Protein AF-A0A7W1UHM6-F1 (afdb_monomer)

Structure (mmCIF, N/CA/C/O backbone):
data_AF-A0A7W1UHM6-F1
#
_entry.id   AF-A0A7W1UHM6-F1
#
loop_
_atom_site.group_PDB
_atom_site.id
_atom_site.type_symbol
_atom_site.label_atom_id
_atom_site.label_alt_id
_atom_site.label_comp_id
_atom_site.label_asym_id
_atom_site.label_entity_id
_atom_site.label_seq_id
_atom_site.pdbx_PDB_ins_code
_atom_site.Cartn_x
_atom_site.Cartn_y
_atom_site.Cartn_z
_atom_site.occupancy
_atom_site.B_iso_or_equiv
_atom_site.auth_seq_id
_atom_site.auth_comp_id
_atom_site.auth_asym_id
_atom_site.auth_atom_id
_atom_site.pdbx_PDB_model_num
ATOM 1 N N . MET A 1 1 ? -6.393 47.970 -26.431 1.00 36.94 1 MET A N 1
ATOM 2 C CA . MET A 1 1 ? -7.155 46.873 -25.802 1.00 36.94 1 MET A CA 1
ATOM 3 C C . MET A 1 1 ? -6.903 45.626 -26.624 1.00 36.94 1 MET A C 1
ATOM 5 O O . MET A 1 1 ? -7.428 45.532 -27.723 1.00 36.94 1 MET A O 1
ATOM 9 N N . ILE A 1 2 ? -6.021 44.748 -26.155 1.00 35.00 2 ILE A N 1
ATOM 10 C CA . ILE A 1 2 ? -5.786 43.433 -26.755 1.00 35.00 2 ILE A CA 1
ATOM 11 C C . ILE A 1 2 ? -6.048 42.456 -25.612 1.00 35.00 2 ILE A C 1
ATOM 13 O O . ILE A 1 2 ? -5.369 42.535 -24.592 1.00 35.00 2 ILE A O 1
ATOM 17 N N . ASN A 1 3 ? -7.110 41.659 -25.732 1.00 32.41 3 ASN A N 1
ATOM 18 C CA . ASN A 1 3 ? -7.463 40.641 -24.748 1.00 32.41 3 ASN A CA 1
ATOM 19 C C . ASN A 1 3 ? -6.418 39.525 -24.806 1.00 32.41 3 ASN A C 1
ATOM 21 O O . ASN A 1 3 ? -6.275 38.867 -25.836 1.00 32.41 3 ASN A O 1
ATOM 25 N N . THR A 1 4 ? -5.709 39.331 -23.699 1.00 37.34 4 THR A N 1
ATOM 26 C CA . THR A 1 4 ? -4.889 38.148 -23.445 1.00 37.34 4 THR A CA 1
ATOM 27 C C . THR A 1 4 ? -5.831 36.980 -23.178 1.00 37.34 4 THR A C 1
ATOM 29 O O . THR A 1 4 ? -6.661 37.042 -22.274 1.00 37.34 4 THR A O 1
ATOM 32 N N . VAL A 1 5 ? -5.745 35.960 -24.027 1.00 42.28 5 VAL A N 1
ATOM 33 C CA . VAL A 1 5 ? -6.457 34.690 -23.881 1.00 42.28 5 VAL A CA 1
ATOM 34 C C . VAL A 1 5 ? -5.902 33.944 -22.670 1.00 42.28 5 VAL A C 1
ATOM 36 O O . VAL A 1 5 ? -4.691 33.841 -22.501 1.00 42.28 5 VAL A O 1
ATOM 39 N N . ASP A 1 6 ? -6.832 33.482 -21.843 1.00 40.69 6 ASP A N 1
ATOM 40 C CA . ASP A 1 6 ? -6.661 32.711 -20.617 1.00 40.69 6 ASP A CA 1
ATOM 41 C C . ASP A 1 6 ? -5.901 31.398 -20.885 1.00 40.69 6 ASP A C 1
ATOM 43 O O . ASP A 1 6 ? -6.346 30.559 -21.673 1.00 40.69 6 ASP A O 1
ATOM 47 N N . GLU A 1 7 ? -4.731 31.233 -20.260 1.00 42.56 7 GLU A N 1
ATOM 48 C CA . GLU A 1 7 ? -3.955 29.989 -20.258 1.00 42.56 7 GLU A CA 1
ATOM 49 C C . GLU A 1 7 ? -4.613 28.980 -19.305 1.00 42.56 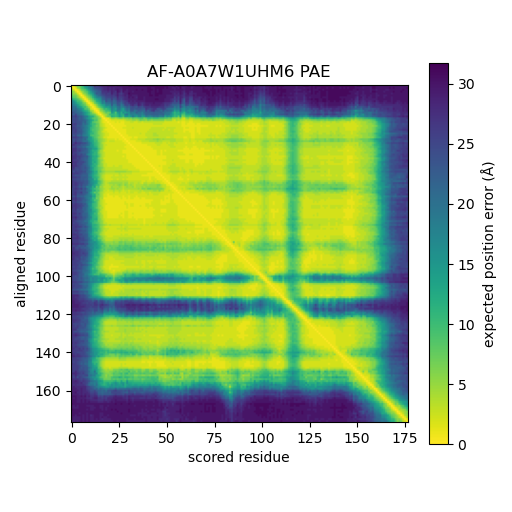7 GLU A C 1
ATOM 51 O O . GLU A 1 7 ? -4.108 28.674 -18.225 1.00 42.56 7 GLU A O 1
ATOM 56 N N . THR A 1 8 ? -5.750 28.413 -19.709 1.00 41.94 8 THR A N 1
ATOM 57 C CA . THR A 1 8 ? -6.236 27.180 -19.087 1.00 41.94 8 THR A CA 1
ATOM 58 C C . THR A 1 8 ? -5.272 26.062 -19.469 1.00 41.94 8 THR A C 1
ATOM 60 O O . THR A 1 8 ? -5.313 25.549 -20.590 1.00 41.94 8 THR A O 1
ATOM 63 N N . VAL A 1 9 ? -4.368 25.728 -18.549 1.00 47.16 9 VAL A N 1
ATOM 64 C CA . VAL A 1 9 ? -3.429 24.605 -18.633 1.00 47.16 9 VAL A CA 1
ATOM 65 C C . VAL A 1 9 ? -4.223 23.338 -18.957 1.00 47.16 9 VAL A C 1
ATOM 67 O O . VAL A 1 9 ? -4.903 22.772 -18.104 1.00 47.16 9 VAL A O 1
ATOM 70 N N . LEU A 1 10 ? -4.190 22.925 -20.224 1.00 40.19 10 LEU A N 1
ATOM 71 C CA . LEU A 1 10 ? -4.827 21.700 -20.688 1.00 40.19 10 LEU A CA 1
ATOM 72 C C . LEU A 1 10 ? -4.175 20.522 -19.959 1.00 40.19 10 LEU A C 1
ATOM 74 O O . LEU A 1 10 ? -2.968 20.310 -20.084 1.00 40.19 10 LEU A O 1
ATOM 78 N N . ALA A 1 11 ? -4.976 19.763 -19.207 1.00 54.16 11 ALA A N 1
ATOM 79 C CA . ALA A 1 11 ? -4.576 18.479 -18.648 1.00 54.16 11 ALA A CA 1
ATOM 80 C C . ALA A 1 11 ? -3.967 17.625 -19.769 1.00 54.16 11 ALA A C 1
ATOM 82 O O . ALA A 1 11 ? -4.601 17.375 -20.797 1.00 54.16 11 ALA A O 1
ATOM 83 N N . THR A 1 12 ? -2.703 17.244 -19.612 1.00 46.47 12 THR A N 1
ATOM 84 C CA . THR A 1 12 ? -1.947 16.508 -20.623 1.00 46.47 12 THR A CA 1
ATOM 85 C C . THR A 1 12 ? -2.670 15.190 -20.940 1.00 46.47 12 THR A C 1
ATOM 87 O O . THR A 1 12 ? -2.856 14.374 -20.037 1.00 46.47 12 THR A O 1
ATOM 90 N N . PRO A 1 13 ? -3.072 14.933 -22.202 1.00 52.03 13 PRO A N 1
ATOM 91 C CA . PRO A 1 13 ? -3.932 13.796 -22.552 1.00 52.03 13 PRO A CA 1
ATOM 92 C C . PRO A 1 13 ? -3.227 12.437 -22.435 1.00 52.03 13 PRO A C 1
ATOM 94 O O . PRO A 1 13 ? -3.879 11.398 -22.425 1.00 52.03 13 PRO A O 1
ATOM 97 N N . TYR A 1 14 ? -1.896 12.444 -22.329 1.00 45.03 14 TYR A N 1
ATOM 98 C CA . TYR A 1 14 ? -1.084 11.265 -22.072 1.00 45.03 14 TYR A CA 1
ATOM 99 C C . TYR A 1 14 ? -0.437 11.403 -20.699 1.00 45.03 14 TYR A C 1
ATOM 101 O O . TYR A 1 14 ? 0.452 12.234 -20.496 1.00 45.03 14 TYR A O 1
ATOM 109 N N . ARG A 1 15 ? -0.855 10.556 -19.759 1.00 51.41 15 ARG A N 1
ATOM 110 C CA . ARG A 1 15 ? -0.032 10.258 -18.587 1.00 51.41 15 ARG A CA 1
ATOM 111 C C . ARG A 1 15 ? 1.204 9.548 -19.130 1.00 51.41 15 ARG A C 1
ATOM 113 O O . ARG A 1 15 ? 1.053 8.620 -19.914 1.00 51.41 15 ARG A O 1
ATOM 120 N N . GLY A 1 16 ? 2.404 10.038 -18.829 1.00 56.44 16 GLY A N 1
ATOM 121 C CA . GLY A 1 16 ? 3.654 9.413 -19.276 1.00 56.44 16 GLY A CA 1
ATOM 122 C C . GLY A 1 16 ? 3.823 7.982 -18.737 1.00 56.44 16 GLY A C 1
ATOM 123 O O . GLY A 1 16 ? 2.862 7.280 -18.454 1.00 56.44 16 GLY A O 1
ATOM 124 N N . VAL A 1 17 ? 5.055 7.539 -18.496 1.00 62.34 17 VAL A N 1
ATOM 125 C CA . VAL A 1 17 ? 5.351 6.196 -17.939 1.00 62.34 17 VAL A CA 1
ATOM 126 C C . VAL A 1 17 ? 4.986 6.071 -16.441 1.00 62.34 17 VAL A C 1
ATOM 128 O O . VAL A 1 17 ? 5.556 5.267 -15.709 1.00 62.34 17 VAL A O 1
ATOM 131 N N . HIS A 1 18 ? 4.070 6.904 -15.945 1.00 81.44 18 HIS A N 1
ATOM 132 C CA . HIS A 1 18 ? 3.662 6.893 -14.547 1.00 81.44 18 HIS A CA 1
ATOM 133 C C . HIS A 1 18 ? 2.708 5.726 -14.286 1.00 81.44 18 HIS A C 1
ATOM 135 O O . HIS A 1 18 ? 1.823 5.468 -15.106 1.00 81.44 18 HIS A O 1
ATOM 141 N N . PRO A 1 19 ? 2.851 5.031 -13.147 1.00 86.25 19 PRO A N 1
ATOM 142 C CA . PRO A 1 19 ? 1.911 3.987 -12.786 1.00 86.25 19 PRO A CA 1
ATOM 143 C C . PRO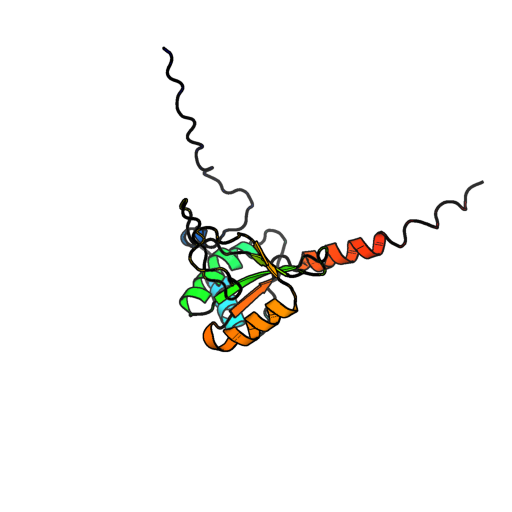 A 1 19 ? 0.499 4.565 -12.633 1.00 86.25 19 PRO A C 1
ATOM 145 O O . PRO A 1 19 ? 0.327 5.685 -12.144 1.00 86.25 19 PRO A O 1
ATOM 148 N N . PHE A 1 20 ? -0.510 3.780 -13.019 1.00 92.88 20 PHE A N 1
ATOM 149 C CA . PHE A 1 20 ? -1.904 4.099 -12.723 1.00 92.88 20 PHE A CA 1
ATOM 150 C C . PHE A 1 20 ? -2.081 4.252 -11.207 1.00 92.88 20 PHE A C 1
ATOM 152 O O . PHE A 1 20 ? -1.505 3.502 -10.418 1.00 92.88 20 PHE A O 1
ATOM 159 N N . ARG A 1 21 ? -2.869 5.247 -10.813 1.00 93.56 21 ARG A N 1
ATOM 160 C CA . ARG A 1 21 ? -3.273 5.572 -9.443 1.00 93.56 21 ARG A CA 1
ATOM 161 C C . ARG A 1 21 ? -4.664 5.005 -9.167 1.00 93.56 21 ARG A C 1
ATOM 163 O O . ARG A 1 21 ? -5.395 4.652 -10.088 1.00 93.56 21 ARG A O 1
ATOM 170 N N . TYR A 1 22 ? -5.076 5.025 -7.905 1.00 94.94 22 TYR A N 1
ATOM 171 C CA . TYR A 1 22 ? -6.426 4.623 -7.496 1.00 94.94 22 TYR A CA 1
ATOM 172 C C . TYR A 1 22 ? -7.549 5.371 -8.241 1.00 94.94 22 TYR A C 1
ATOM 174 O O . TYR A 1 22 ? -8.545 4.779 -8.666 1.00 94.94 22 TYR A O 1
ATOM 182 N N . ILE A 1 23 ? -7.382 6.676 -8.462 1.00 93.50 23 ILE A N 1
ATOM 183 C CA . ILE A 1 23 ? -8.337 7.494 -9.231 1.00 93.50 23 ILE A CA 1
ATOM 184 C C . ILE A 1 23 ? -8.438 7.102 -10.709 1.00 93.50 23 ILE A C 1
ATOM 186 O O . ILE A 1 23 ? -9.420 7.435 -11.366 1.00 93.50 23 ILE A O 1
ATOM 190 N N . ASP A 1 24 ? -7.492 6.316 -11.218 1.00 94.31 24 ASP A N 1
ATOM 191 C CA . ASP A 1 24 ? -7.439 5.915 -12.626 1.00 94.31 24 ASP A CA 1
ATOM 192 C C . ASP A 1 24 ? -8.066 4.551 -12.876 1.00 94.31 24 ASP A C 1
ATOM 194 O O . ASP A 1 24 ? -8.069 4.087 -14.013 1.00 94.31 24 ASP A O 1
ATOM 198 N N . ARG A 1 25 ? -8.588 3.898 -11.832 1.00 94.88 25 ARG A N 1
ATOM 199 C CA . ARG A 1 25 ? -9.141 2.534 -11.874 1.00 94.88 25 ARG A CA 1
ATOM 200 C C . ARG A 1 25 ? -10.147 2.301 -13.002 1.00 94.88 25 ARG A C 1
ATOM 202 O O . ARG A 1 25 ? -10.197 1.216 -13.560 1.00 94.88 25 ARG A O 1
ATOM 209 N N . GLN A 1 26 ? -10.902 3.328 -13.396 1.00 93.50 26 GLN A N 1
ATOM 210 C CA . GLN A 1 26 ? -11.850 3.245 -14.515 1.00 93.50 26 GLN A CA 1
ATOM 211 C C . GLN A 1 26 ? -11.182 3.021 -15.885 1.00 93.50 26 GLN A C 1
ATOM 213 O O . GLN A 1 26 ? -11.828 2.553 -16.817 1.00 93.50 26 GLN A O 1
ATOM 218 N N . TYR A 1 27 ? -9.897 3.352 -16.007 1.00 93.06 27 TYR A N 1
ATOM 219 C CA . TYR A 1 27 ? -9.088 3.183 -17.212 1.00 93.06 27 TYR A CA 1
ATOM 220 C C . TYR A 1 27 ? -8.148 1.971 -17.127 1.00 93.06 27 TYR A C 1
ATOM 222 O O . TYR A 1 27 ? -7.389 1.729 -18.064 1.00 93.06 27 TYR A O 1
ATOM 230 N N . PHE A 1 28 ? -8.165 1.223 -16.019 1.00 94.44 28 PHE A N 1
ATOM 231 C CA . PHE A 1 28 ? -7.310 0.061 -15.809 1.00 94.44 28 PHE 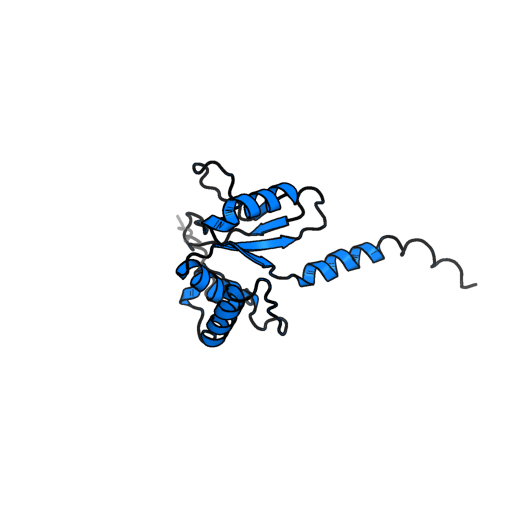A CA 1
ATOM 232 C C . PHE A 1 28 ? -8.047 -1.221 -16.222 1.00 94.44 28 PHE A C 1
ATOM 234 O O . PHE A 1 28 ? -8.992 -1.635 -15.560 1.00 94.44 28 PHE A O 1
ATOM 241 N N . PHE A 1 29 ? -7.623 -1.835 -17.332 1.00 92.62 29 PHE A N 1
ATOM 242 C CA . PHE A 1 29 ? -8.248 -3.033 -17.906 1.00 92.62 29 PHE A CA 1
ATOM 243 C C . PHE A 1 29 ? -7.212 -4.031 -18.450 1.00 92.62 29 PHE A C 1
ATOM 245 O O . PHE A 1 29 ? -6.053 -3.684 -18.691 1.00 92.62 29 PHE A O 1
ATOM 252 N N . GLY A 1 30 ? -7.630 -5.280 -18.670 1.00 94.00 30 GLY A N 1
ATOM 253 C CA . GLY A 1 30 ? -6.816 -6.361 -19.246 1.00 94.00 30 GLY A CA 1
ATOM 254 C C . GLY A 1 30 ? -5.885 -7.063 -18.251 1.00 94.00 30 GLY A C 1
ATOM 255 O O . GLY A 1 30 ? -5.005 -7.830 -18.651 1.00 94.00 30 GLY A O 1
ATOM 256 N N . ARG A 1 31 ? -6.042 -6.781 -16.954 1.00 95.44 31 ARG A N 1
ATOM 257 C CA . ARG A 1 31 ? -5.269 -7.358 -15.839 1.00 95.44 31 ARG A CA 1
ATOM 258 C C . ARG A 1 31 ? -6.165 -7.911 -14.729 1.00 95.44 31 ARG A C 1
ATOM 260 O O . ARG A 1 31 ? -5.680 -8.176 -13.635 1.00 95.44 31 ARG A O 1
ATOM 267 N N . GLU A 1 32 ? -7.445 -8.116 -15.011 1.00 95.62 32 GLU A N 1
ATOM 268 C CA . GLU A 1 32 ? -8.465 -8.517 -14.040 1.00 95.62 32 GLU A CA 1
ATOM 269 C C . GLU A 1 32 ? -8.108 -9.849 -13.373 1.00 95.62 32 GLU A C 1
ATOM 271 O O . GLU A 1 32 ? -8.131 -9.937 -12.154 1.00 95.62 32 GLU A O 1
ATOM 276 N N . ALA A 1 33 ? -7.669 -10.844 -14.153 1.00 96.88 33 ALA A N 1
ATOM 277 C CA . ALA A 1 33 ? -7.264 -12.146 -13.618 1.00 96.88 33 ALA A CA 1
ATOM 278 C C . ALA A 1 33 ? -6.062 -12.053 -12.658 1.00 96.88 33 ALA A C 1
ATOM 280 O O . ALA A 1 33 ? -6.037 -12.727 -11.636 1.00 96.88 33 ALA A O 1
ATOM 281 N N . VAL A 1 34 ? -5.087 -11.185 -12.960 1.00 96.62 34 VAL A N 1
ATOM 282 C CA . VAL A 1 34 ? -3.914 -10.964 -12.093 1.00 96.62 34 VAL A CA 1
ATOM 283 C C . VAL A 1 34 ? -4.328 -10.278 -10.792 1.00 96.62 34 VAL A C 1
ATOM 285 O O . VAL A 1 34 ? -3.822 -10.617 -9.728 1.00 96.62 34 VAL A O 1
ATOM 288 N N . VAL A 1 35 ? -5.243 -9.308 -10.870 1.00 98.00 35 VAL A N 1
ATOM 289 C CA . VAL A 1 35 ? -5.789 -8.627 -9.687 1.00 98.00 35 VAL A CA 1
ATOM 290 C C . VAL A 1 35 ? -6.584 -9.600 -8.823 1.00 98.00 35 VAL A C 1
ATOM 292 O O . VAL A 1 35 ? -6.433 -9.576 -7.608 1.00 98.00 35 VAL A O 1
ATOM 295 N N . GLU A 1 36 ? -7.403 -10.457 -9.432 1.00 97.75 36 GLU A N 1
ATOM 296 C CA . GLU A 1 36 ? -8.203 -11.454 -8.719 1.00 97.75 36 GLU A CA 1
ATOM 297 C C . GLU A 1 36 ? -7.321 -12.477 -7.994 1.00 97.75 36 GLU A C 1
ATOM 299 O O . GLU A 1 36 ? -7.530 -12.723 -6.807 1.00 97.75 36 GLU A O 1
ATOM 304 N N . GLU A 1 37 ? -6.303 -13.017 -8.667 1.00 98.00 37 GLU A N 1
ATOM 305 C CA . GLU A 1 37 ? -5.327 -13.930 -8.058 1.00 98.00 37 GLU A CA 1
ATOM 306 C C . GLU A 1 37 ? -4.598 -13.260 -6.886 1.00 98.00 37 GLU A C 1
ATOM 308 O O . GLU A 1 37 ? -4.584 -13.788 -5.774 1.00 98.00 37 GLU A O 1
ATOM 313 N N . LEU A 1 38 ? -4.090 -12.041 -7.095 1.00 97.88 38 LEU A N 1
ATOM 314 C CA . LEU A 1 38 ? -3.399 -11.284 -6.053 1.00 97.88 38 LEU A CA 1
ATOM 315 C C . LEU A 1 38 ? -4.312 -10.962 -4.862 1.00 97.88 38 LEU A C 1
ATOM 317 O O . LEU A 1 38 ? -3.872 -11.001 -3.716 1.00 97.88 38 LEU A O 1
ATOM 321 N N . LEU A 1 39 ? -5.582 -10.645 -5.113 1.00 98.12 39 LEU A N 1
ATOM 322 C CA . LEU A 1 39 ? -6.564 -10.378 -4.066 1.00 98.12 39 LEU A CA 1
ATOM 323 C C . LEU A 1 39 ? -6.821 -11.621 -3.213 1.00 98.12 39 LEU A C 1
ATOM 325 O O . LEU A 1 39 ? -6.878 -11.520 -1.988 1.00 98.12 39 LEU A O 1
ATOM 329 N N . VAL A 1 40 ? -6.967 -12.787 -3.846 1.00 97.81 40 VAL A N 1
ATOM 330 C CA . VAL A 1 40 ? -7.110 -14.066 -3.139 1.00 97.81 40 VAL A CA 1
ATOM 331 C C . VAL A 1 40 ? -5.883 -14.328 -2.272 1.00 97.81 40 VAL A C 1
ATOM 333 O O . VAL A 1 40 ? -6.035 -14.642 -1.091 1.00 97.81 40 VAL A O 1
ATOM 336 N N . ASP A 1 41 ? -4.684 -14.132 -2.815 1.00 97.88 41 ASP A N 1
ATOM 337 C CA . ASP A 1 41 ? -3.444 -14.328 -2.068 1.00 97.88 41 ASP A CA 1
ATOM 338 C C . ASP A 1 41 ? -3.343 -13.387 -0.863 1.00 97.88 41 ASP A C 1
ATOM 340 O O . ASP A 1 41 ? -3.014 -13.832 0.234 1.00 97.88 41 ASP A O 1
ATOM 344 N N . VAL A 1 42 ? -3.676 -12.104 -1.028 1.00 97.00 42 VAL A N 1
ATOM 345 C CA . VAL A 1 42 ? -3.643 -11.112 0.063 1.00 97.00 42 VAL A CA 1
ATOM 346 C C . VAL A 1 42 ? -4.639 -11.451 1.174 1.00 97.00 42 VAL A C 1
ATOM 348 O O . VAL A 1 42 ? -4.348 -11.231 2.346 1.00 97.00 42 VAL A O 1
ATOM 351 N N . ILE A 1 43 ? -5.800 -12.014 0.834 1.00 94.38 43 ILE A N 1
ATOM 352 C CA . ILE A 1 43 ? -6.802 -12.427 1.827 1.00 94.38 43 ILE A CA 1
ATOM 353 C C . ILE A 1 43 ? -6.364 -13.700 2.568 1.00 94.38 43 ILE A C 1
ATOM 355 O O . ILE A 1 43 ? -6.638 -13.849 3.760 1.00 94.38 43 ILE A O 1
ATOM 359 N N . LEU A 1 44 ? -5.713 -14.640 1.879 1.00 95.88 44 LEU A N 1
ATOM 360 C CA . LEU A 1 44 ? -5.347 -15.942 2.447 1.00 95.88 44 LEU A CA 1
ATOM 361 C C . LEU A 1 44 ? -4.016 -15.926 3.204 1.00 95.88 44 LEU A C 1
ATOM 363 O O . LEU A 1 44 ? -3.848 -16.678 4.169 1.00 95.88 44 LEU A O 1
ATOM 367 N N . TYR A 1 45 ? -3.067 -15.096 2.779 1.00 96.69 45 TYR A N 1
ATOM 368 C CA . TYR A 1 45 ? -1.704 -15.091 3.295 1.00 96.69 45 TYR A CA 1
ATOM 369 C C . TYR A 1 45 ? -1.369 -13.777 3.997 1.00 96.69 45 TYR A C 1
ATOM 371 O O . TYR A 1 45 ? -1.671 -12.689 3.526 1.00 96.69 45 TYR A O 1
ATOM 379 N N . ARG A 1 46 ? -0.643 -13.877 5.118 1.00 91.94 46 ARG A N 1
ATOM 380 C CA . ARG A 1 46 ? -0.177 -12.703 5.881 1.00 91.94 46 ARG A CA 1
ATOM 381 C C . ARG A 1 46 ? 0.898 -11.881 5.166 1.00 91.94 46 ARG A C 1
ATOM 383 O O . ARG A 1 46 ? 1.180 -10.765 5.584 1.00 91.94 46 ARG A O 1
ATOM 390 N N . LEU A 1 47 ? 1.551 -12.461 4.163 1.00 95.44 47 LEU A N 1
ATOM 391 C CA . LEU A 1 47 ? 2.620 -11.827 3.406 1.00 95.44 47 LEU A CA 1
ATOM 392 C C . LEU A 1 47 ? 2.570 -12.331 1.968 1.00 95.44 47 LEU A C 1
ATOM 394 O O . LEU A 1 47 ? 2.648 -13.537 1.734 1.00 95.44 47 LEU A O 1
ATOM 398 N N . VAL A 1 48 ? 2.492 -11.395 1.027 1.00 96.25 48 VAL A N 1
ATOM 399 C CA . VAL A 1 48 ? 2.490 -11.663 -0.411 1.00 96.25 48 VAL A CA 1
ATOM 400 C C . VAL A 1 48 ? 3.579 -10.821 -1.059 1.00 96.25 48 VAL A C 1
ATOM 402 O O . VAL A 1 48 ? 3.675 -9.621 -0.810 1.00 96.25 48 VAL A O 1
ATOM 405 N N . LEU A 1 49 ? 4.409 -11.454 -1.887 1.00 94.19 49 LEU A N 1
ATOM 406 C CA . LEU A 1 49 ? 5.457 -10.777 -2.645 1.00 94.19 49 LEU A CA 1
ATOM 407 C C . LEU A 1 49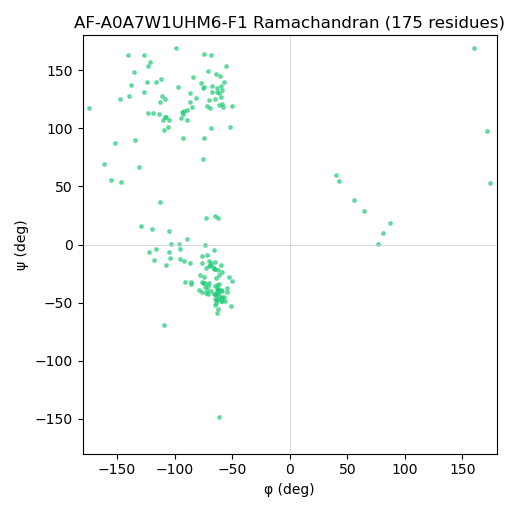 ? 5.064 -10.717 -4.121 1.00 94.19 49 LEU A C 1
ATOM 409 O O . LEU A 1 49 ? 5.108 -11.728 -4.819 1.00 94.19 49 LEU A O 1
ATOM 413 N N . LEU A 1 50 ? 4.742 -9.519 -4.606 1.00 92.81 50 LEU A N 1
ATOM 414 C CA . LEU A 1 50 ? 4.537 -9.266 -6.030 1.00 92.81 50 LEU A CA 1
ATOM 415 C C . LEU A 1 50 ? 5.865 -8.86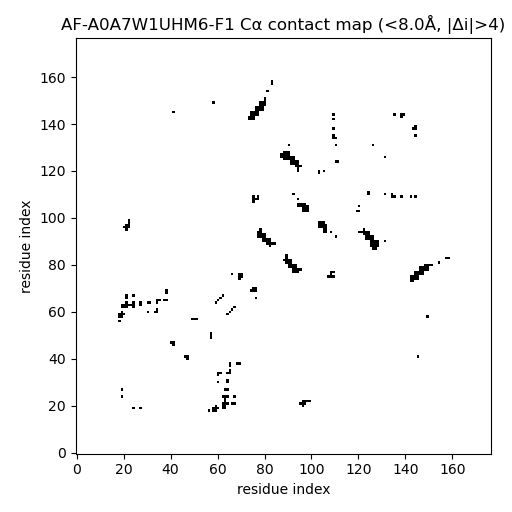8 -6.685 1.00 92.81 50 LEU A C 1
ATOM 417 O O . LEU A 1 50 ? 6.415 -7.805 -6.403 1.00 92.81 50 LEU A O 1
ATOM 421 N N . PHE A 1 51 ? 6.364 -9.691 -7.605 1.00 90.50 51 PHE A N 1
ATOM 422 C CA . PHE A 1 51 ? 7.606 -9.434 -8.335 1.00 90.50 51 PHE A CA 1
ATOM 423 C C . PHE A 1 51 ? 7.404 -9.520 -9.851 1.00 90.50 51 PHE A C 1
ATOM 425 O O . PHE A 1 51 ? 6.406 -10.029 -10.352 1.00 90.50 51 PHE A O 1
ATOM 432 N N . GLY A 1 52 ? 8.358 -8.969 -10.596 1.00 88.38 52 GLY A N 1
ATOM 433 C CA . GLY A 1 52 ? 8.319 -8.890 -12.053 1.00 88.38 52 GLY A CA 1
ATOM 434 C C . GLY A 1 52 ? 9.269 -7.815 -12.564 1.00 88.38 52 GLY A C 1
ATOM 435 O O . GLY A 1 52 ? 9.765 -6.999 -11.780 1.00 88.38 52 GLY A O 1
ATOM 436 N N . GLU A 1 53 ? 9.505 -7.791 -13.872 1.00 87.25 53 GLU A N 1
ATOM 437 C CA . GLU A 1 53 ? 10.428 -6.842 -14.502 1.00 87.25 53 GLU A CA 1
ATOM 438 C C . GLU A 1 53 ? 10.079 -5.377 -14.178 1.00 87.25 53 GLU A C 1
ATOM 440 O O . GLU A 1 53 ? 8.932 -5.016 -13.865 1.00 87.25 53 GLU A O 1
ATOM 445 N N . SER A 1 54 ? 11.091 -4.508 -14.216 1.00 84.25 54 SER A N 1
ATOM 446 C CA . SER A 1 54 ? 10.859 -3.067 -14.109 1.00 84.25 54 SER A CA 1
ATOM 447 C C . SER A 1 54 ? 9.957 -2.612 -15.257 1.00 84.25 54 SER A C 1
ATOM 449 O O . SER A 1 54 ? 10.109 -3.059 -16.389 1.00 84.25 54 SER A O 1
ATOM 451 N N . GLY A 1 55 ? 8.967 -1.771 -14.959 1.00 84.31 55 GLY A N 1
ATOM 452 C CA . GLY A 1 55 ? 7.978 -1.349 -15.953 1.00 84.31 55 GLY A CA 1
ATOM 453 C C . GLY A 1 55 ? 6.885 -2.377 -16.282 1.00 84.31 55 GLY A C 1
ATOM 454 O O . GLY A 1 55 ? 5.982 -2.047 -17.041 1.00 84.31 55 GLY A O 1
ATOM 455 N N . ALA A 1 56 ? 6.862 -3.567 -15.663 1.00 87.88 56 ALA A N 1
ATOM 456 C CA . ALA A 1 56 ? 5.787 -4.555 -15.867 1.00 87.88 56 ALA A CA 1
ATOM 457 C C . ALA A 1 56 ? 4.395 -4.102 -15.361 1.00 87.88 56 ALA A C 1
ATOM 459 O O . ALA A 1 56 ? 3.405 -4.810 -15.541 1.00 87.88 56 ALA A O 1
ATOM 460 N N . GLY A 1 57 ? 4.308 -2.932 -14.718 1.00 90.56 57 GLY A N 1
ATOM 461 C CA . GLY A 1 57 ? 3.053 -2.3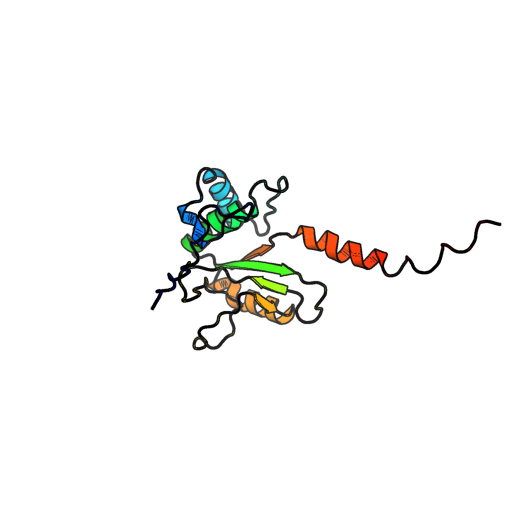56 -14.232 1.00 90.56 57 GLY A CA 1
ATOM 462 C C . GLY A 1 57 ? 2.634 -2.811 -12.833 1.00 90.56 57 GLY A C 1
ATOM 463 O O . GLY A 1 57 ? 1.477 -2.628 -12.479 1.00 90.56 57 GLY A O 1
ATOM 464 N N . LYS A 1 58 ? 3.546 -3.361 -12.018 1.00 92.94 58 LYS A N 1
ATOM 465 C CA . LYS A 1 58 ? 3.262 -3.841 -10.647 1.00 92.94 58 LYS A CA 1
ATOM 466 C C . LYS A 1 58 ? 2.540 -2.798 -9.789 1.00 92.94 58 LYS A C 1
ATOM 468 O O . LYS A 1 58 ? 1.450 -3.060 -9.298 1.00 92.94 58 LYS A O 1
ATOM 473 N N . SER A 1 59 ? 3.083 -1.582 -9.706 1.00 93.44 59 SER A N 1
ATOM 474 C CA . SER A 1 59 ? 2.451 -0.497 -8.948 1.00 93.44 59 SER A CA 1
ATOM 475 C C . SER A 1 59 ? 1.091 -0.094 -9.536 1.00 93.44 59 SER A C 1
ATOM 477 O O . SER A 1 59 ? 0.206 0.300 -8.793 1.00 93.44 59 SER A O 1
ATOM 479 N N . SER A 1 60 ? 0.867 -0.252 -10.849 1.00 94.62 60 SER A N 1
ATOM 480 C CA . SER A 1 60 ? -0.463 -0.034 -11.454 1.00 94.62 60 SER A CA 1
ATOM 481 C C . SER A 1 60 ? -1.459 -1.129 -11.066 1.00 94.62 60 SER A C 1
ATOM 483 O O . SER A 1 60 ? -2.589 -0.810 -10.714 1.00 94.62 60 SER A O 1
ATOM 485 N N . VAL A 1 61 ? -1.033 -2.401 -11.078 1.00 96.25 61 VAL A N 1
ATOM 486 C CA . VAL A 1 61 ? -1.834 -3.542 -10.596 1.00 96.25 61 VAL A CA 1
ATOM 487 C C . VAL A 1 61 ? -2.239 -3.324 -9.143 1.00 96.25 61 VAL A C 1
ATOM 489 O O . VAL A 1 61 ? -3.406 -3.498 -8.814 1.00 96.25 61 VAL A O 1
ATOM 492 N N . ILE A 1 62 ? -1.308 -2.884 -8.296 1.00 96.81 62 ILE A N 1
ATOM 493 C CA . ILE A 1 62 ? -1.588 -2.561 -6.896 1.00 96.81 62 ILE A CA 1
ATOM 494 C C . ILE A 1 62 ? -2.579 -1.392 -6.804 1.00 96.81 62 ILE A C 1
ATOM 496 O O . ILE A 1 62 ? -3.667 -1.538 -6.256 1.00 96.81 62 ILE A O 1
ATOM 500 N N . ASN A 1 63 ? -2.232 -0.234 -7.367 1.00 96.12 63 ASN A N 1
ATOM 501 C CA . ASN A 1 63 ? -2.948 1.014 -7.103 1.00 96.12 63 ASN A CA 1
ATOM 502 C C . ASN A 1 63 ? -4.325 1.092 -7.766 1.00 96.12 63 ASN A C 1
ATOM 504 O O . ASN A 1 63 ? -5.264 1.604 -7.164 1.00 96.12 63 ASN A O 1
ATOM 508 N N . ALA A 1 64 ? -4.436 0.645 -9.016 1.00 96.75 64 ALA A N 1
ATOM 509 C CA . ALA A 1 64 ? -5.644 0.786 -9.827 1.00 96.75 64 ALA A CA 1
ATOM 510 C C . ALA A 1 64 ? -6.447 -0.517 -9.949 1.00 96.75 64 ALA A C 1
ATOM 512 O O . ALA A 1 64 ? -7.584 -0.476 -10.414 1.00 96.75 64 ALA A O 1
ATOM 513 N N . GLY A 1 65 ? -5.869 -1.647 -9.531 1.00 97.50 65 GLY A N 1
ATOM 514 C CA . GLY A 1 65 ? -6.520 -2.955 -9.506 1.00 97.50 65 GLY A CA 1
ATOM 515 C C . GLY A 1 65 ? -6.819 -3.435 -8.086 1.00 97.50 65 GLY A C 1
ATOM 516 O O . GLY A 1 65 ? -7.976 -3.478 -7.682 1.00 97.50 65 GLY A O 1
ATOM 517 N N . LEU A 1 66 ? -5.778 -3.771 -7.321 1.00 98.19 66 LEU A N 1
ATOM 518 C CA . LEU A 1 66 ? -5.897 -4.401 -6.003 1.00 98.19 66 LEU A CA 1
ATOM 519 C C . LEU A 1 66 ? -6.570 -3.494 -4.967 1.00 98.19 66 LEU A C 1
ATOM 521 O O . LEU A 1 66 ? -7.524 -3.927 -4.329 1.00 98.19 66 LEU A O 1
ATOM 525 N N . ILE A 1 67 ? -6.102 -2.252 -4.795 1.00 97.62 67 ILE A N 1
ATOM 526 C CA . ILE A 1 67 ? -6.648 -1.329 -3.783 1.00 97.62 67 ILE A CA 1
ATOM 527 C C . ILE A 1 67 ? -8.167 -1.132 -3.964 1.00 97.62 67 ILE A C 1
ATOM 529 O O . ILE A 1 67 ? -8.897 -1.306 -2.991 1.00 97.62 67 ILE A O 1
ATOM 533 N N . PRO A 1 68 ? -8.695 -0.854 -5.175 1.00 97.31 68 PRO A N 1
ATOM 534 C CA . PRO A 1 68 ? -10.142 -0.812 -5.392 1.00 97.31 68 PRO A CA 1
ATOM 535 C C . PRO A 1 68 ? -10.904 -2.076 -4.979 1.00 97.31 68 PRO A C 1
ATOM 537 O O . PRO A 1 68 ? -12.031 -1.963 -4.503 1.00 97.31 68 PRO A O 1
ATOM 540 N N . GLU A 1 69 ? -10.336 -3.267 -5.178 1.00 97.75 69 GLU A N 1
ATOM 541 C CA . GLU A 1 69 ? -10.985 -4.524 -4.784 1.00 97.75 69 GLU A CA 1
ATOM 542 C C . GLU A 1 69 ? -10.920 -4.784 -3.274 1.00 97.75 69 GLU A C 1
ATOM 544 O O . GLU A 1 69 ? -11.862 -5.351 -2.717 1.00 97.75 69 GLU A O 1
ATOM 549 N N . LEU A 1 70 ? -9.855 -4.338 -2.602 1.00 96.88 70 LEU A N 1
ATOM 550 C CA . LEU A 1 70 ? -9.742 -4.373 -1.142 1.00 96.88 70 LEU A CA 1
ATOM 551 C C . LEU A 1 70 ? -10.816 -3.500 -0.483 1.00 96.88 70 LEU A C 1
ATOM 553 O O . LEU A 1 70 ? -11.557 -3.993 0.366 1.00 96.88 70 LEU A O 1
ATOM 557 N N . GLU A 1 71 ? -10.995 -2.266 -0.962 1.00 93.88 71 GLU A N 1
ATOM 558 C CA . GLU A 1 71 ? -12.020 -1.340 -0.453 1.00 93.88 71 GLU A CA 1
ATOM 559 C C . GLU A 1 71 ? -13.440 -1.918 -0.598 1.00 93.88 71 GLU A C 1
ATOM 561 O O . GLU A 1 71 ? -14.269 -1.807 0.302 1.00 93.88 71 GLU A O 1
ATOM 566 N N . LYS A 1 72 ? -13.734 -2.612 -1.708 1.00 95.06 72 LYS A N 1
ATOM 567 C CA . LYS A 1 72 ? -15.033 -3.291 -1.910 1.00 95.06 72 LYS A CA 1
ATOM 568 C C . LYS A 1 72 ? -15.283 -4.432 -0.921 1.00 95.06 72 LYS A C 1
ATOM 570 O O . LYS A 1 72 ? -16.428 -4.858 -0.768 1.00 95.06 72 LYS A O 1
ATOM 575 N N . LYS A 1 73 ? -14.225 -4.972 -0.319 1.00 94.31 73 LYS A N 1
ATOM 576 C CA . LYS A 1 73 ? -14.258 -6.087 0.632 1.00 94.31 73 LYS A CA 1
ATOM 577 C C . LYS A 1 73 ? -14.042 -5.641 2.079 1.00 94.31 73 LYS A C 1
ATOM 579 O O . LYS A 1 73 ? -13.864 -6.512 2.923 1.00 94.31 73 LYS A O 1
ATOM 584 N N . ASP A 1 74 ? -14.096 -4.335 2.349 1.00 91.25 74 ASP A N 1
ATOM 585 C CA . ASP A 1 74 ? -13.924 -3.755 3.690 1.00 91.25 74 ASP A CA 1
ATOM 586 C C . ASP A 1 74 ? -12.518 -3.985 4.283 1.00 91.25 74 ASP A C 1
ATOM 588 O O . ASP A 1 74 ? -12.330 -4.071 5.494 1.00 91.25 74 ASP A O 1
ATOM 592 N N . PHE A 1 75 ? -11.510 -4.100 3.410 1.00 93.56 75 PHE A N 1
ATOM 593 C CA . PHE A 1 75 ? -10.099 -4.045 3.792 1.00 93.56 75 PHE A CA 1
ATOM 594 C C . PHE A 1 75 ? -9.568 -2.635 3.560 1.00 93.56 75 PHE A C 1
ATOM 596 O O . PHE A 1 75 ? -9.781 -2.066 2.490 1.00 93.56 75 PHE A O 1
ATOM 603 N N . HIS A 1 76 ? -8.814 -2.111 4.524 1.00 92.44 76 HIS A N 1
ATOM 604 C CA . HIS A 1 76 ? -8.208 -0.786 4.427 1.00 92.44 76 HIS A CA 1
ATOM 605 C C . HIS A 1 76 ? -6.781 -0.865 3.883 1.00 92.44 76 HIS A C 1
ATOM 607 O O . HIS A 1 76 ? -5.889 -1.422 4.523 1.00 92.44 76 HIS A O 1
ATOM 613 N N . ALA A 1 77 ? -6.546 -0.315 2.693 1.00 95.31 77 ALA A N 1
ATOM 614 C CA . ALA A 1 77 ? -5.216 -0.309 2.090 1.00 95.31 77 ALA A CA 1
ATOM 615 C C . ALA A 1 77 ? -4.340 0.823 2.651 1.00 95.31 77 ALA A C 1
ATOM 617 O O . ALA A 1 77 ? -4.689 1.995 2.543 1.00 95.31 77 ALA A O 1
ATOM 618 N N . GLU A 1 78 ? -3.153 0.485 3.153 1.00 95.31 78 GLU A N 1
ATOM 619 C CA . GLU A 1 78 ? -2.174 1.449 3.665 1.00 95.31 78 GLU A CA 1
ATOM 620 C C . GLU A 1 78 ? -0.887 1.356 2.847 1.00 95.31 78 GLU A C 1
ATOM 622 O O . GLU A 1 78 ? -0.190 0.337 2.880 1.00 95.31 78 GLU A O 1
ATOM 627 N N . ARG A 1 79 ? -0.558 2.405 2.085 1.00 94.88 79 ARG A N 1
ATOM 628 C CA . ARG A 1 79 ? 0.684 2.447 1.300 1.00 94.88 79 ARG A CA 1
ATOM 629 C C . ARG A 1 79 ? 1.819 2.980 2.154 1.00 94.88 79 ARG A C 1
ATOM 631 O O . ARG A 1 79 ? 1.695 4.030 2.774 1.00 94.88 79 ARG A O 1
ATOM 638 N N . LEU A 1 80 ? 2.934 2.264 2.149 1.00 93.12 80 LEU A N 1
ATOM 639 C CA . LEU A 1 80 ? 4.067 2.520 3.021 1.00 93.12 80 LEU A CA 1
ATOM 640 C C . LEU A 1 80 ? 5.342 2.716 2.209 1.00 93.12 80 LEU A C 1
ATOM 642 O O . LEU A 1 80 ? 5.627 1.962 1.276 1.00 93.12 80 LEU A O 1
ATOM 646 N N . ARG A 1 81 ? 6.152 3.679 2.642 1.00 89.69 81 ARG A N 1
ATOM 647 C CA . ARG A 1 81 ? 7.569 3.789 2.297 1.00 89.69 81 ARG A CA 1
ATOM 648 C C . ARG A 1 81 ? 8.416 3.805 3.550 1.00 89.69 81 ARG A C 1
ATOM 650 O O . ARG A 1 81 ? 7.981 4.252 4.608 1.00 89.69 81 ARG A O 1
ATOM 657 N N . VAL A 1 82 ? 9.657 3.365 3.401 1.00 87.75 82 VAL A N 1
ATOM 658 C CA . VAL A 1 82 ? 10.656 3.469 4.458 1.00 87.75 82 VAL A CA 1
ATOM 659 C C . VAL A 1 82 ? 11.666 4.535 4.070 1.00 87.75 82 VAL A C 1
ATOM 661 O O . VAL A 1 82 ? 12.275 4.466 3.005 1.00 87.75 82 VAL A O 1
ATOM 664 N N . ASN A 1 83 ? 11.861 5.506 4.953 1.00 83.94 83 ASN A N 1
ATOM 665 C CA . ASN A 1 83 ? 12.918 6.492 4.849 1.00 83.94 83 ASN A CA 1
ATOM 666 C C . ASN A 1 83 ? 13.984 6.226 5.924 1.00 83.94 83 ASN A C 1
ATOM 668 O O . ASN A 1 83 ? 13.845 6.681 7.057 1.00 83.94 83 ASN A O 1
ATOM 672 N N . PRO A 1 84 ? 15.097 5.555 5.591 1.00 78.38 84 PRO A N 1
ATOM 673 C CA . PRO A 1 84 ? 16.138 5.260 6.568 1.00 78.38 84 PRO A CA 1
ATOM 674 C C . PRO A 1 84 ? 16.947 6.499 6.990 1.00 78.38 84 PRO A C 1
ATOM 676 O O . PRO A 1 84 ? 17.777 6.398 7.898 1.00 78.38 84 PRO A O 1
ATOM 679 N N . ALA A 1 85 ? 16.772 7.653 6.330 1.00 82.69 85 ALA A N 1
ATOM 680 C CA . ALA A 1 85 ? 17.444 8.907 6.681 1.00 82.69 85 ALA A CA 1
ATOM 681 C C . ALA A 1 85 ? 16.878 9.565 7.944 1.00 82.69 85 ALA A C 1
ATOM 683 O O . ALA A 1 85 ? 17.625 10.244 8.644 1.00 82.69 85 ALA A O 1
ATOM 684 N N . ASP A 1 86 ? 15.601 9.338 8.249 1.00 85.69 86 ASP A N 1
ATOM 685 C CA . ASP A 1 86 ? 14.958 9.843 9.457 1.00 85.69 86 ASP A CA 1
ATOM 686 C C . ASP A 1 86 ? 14.755 8.696 10.447 1.00 85.69 86 ASP A C 1
ATOM 688 O O . ASP A 1 86 ? 13.849 7.880 10.308 1.00 85.69 86 ASP A O 1
ATOM 692 N N . THR A 1 87 ? 15.623 8.610 11.452 1.00 85.44 87 THR A N 1
ATOM 693 C CA . THR A 1 87 ? 15.551 7.541 12.456 1.00 85.44 87 THR A CA 1
ATOM 694 C C . THR A 1 87 ? 14.392 7.706 13.432 1.00 85.44 87 THR A C 1
ATOM 696 O O . THR A 1 87 ? 14.021 6.732 14.078 1.00 85.44 87 THR A O 1
ATOM 699 N N . ASN A 1 88 ? 13.834 8.912 13.569 1.00 90.81 88 ASN A N 1
ATOM 700 C CA . ASN A 1 88 ? 12.716 9.164 14.477 1.00 90.81 88 ASN A CA 1
ATOM 701 C C . ASN A 1 88 ? 11.377 8.854 13.806 1.00 90.81 88 ASN A C 1
ATOM 703 O O . ASN A 1 88 ? 10.453 8.393 14.471 1.00 90.81 88 ASN A O 1
ATOM 707 N N . GLN A 1 89 ? 11.268 9.098 12.498 1.00 90.88 89 GLN A N 1
ATOM 708 C CA . GLN A 1 89 ? 10.064 8.829 11.710 1.00 90.88 89 GLN A CA 1
ATOM 709 C C . GLN A 1 89 ? 10.403 8.061 10.422 1.00 90.88 89 GLN A C 1
ATOM 711 O O . GLN A 1 89 ? 10.263 8.592 9.315 1.00 90.88 89 GLN A O 1
ATOM 716 N N . PRO A 1 90 ? 10.869 6.803 10.549 1.00 91.12 90 PRO A N 1
ATOM 717 C CA . PRO A 1 90 ? 11.392 6.050 9.416 1.00 91.12 90 PRO A CA 1
ATOM 718 C C . PRO A 1 90 ? 10.302 5.508 8.488 1.00 91.12 90 PRO A C 1
ATOM 720 O O . PRO A 1 90 ? 10.629 4.993 7.421 1.00 91.12 90 PRO A O 1
ATOM 723 N N . ILE A 1 91 ? 9.026 5.579 8.874 1.00 91.62 91 ILE A N 1
ATOM 724 C CA . ILE A 1 91 ? 7.902 5.045 8.100 1.00 91.62 91 ILE A CA 1
ATOM 725 C C . ILE A 1 91 ? 7.079 6.213 7.572 1.00 91.62 91 ILE A C 1
ATOM 727 O O . ILE A 1 91 ? 6.664 7.083 8.332 1.00 91.62 91 ILE A O 1
ATOM 731 N N . TRP A 1 92 ? 6.822 6.231 6.271 1.00 91.38 92 TRP A N 1
ATOM 732 C CA . TRP A 1 92 ? 5.946 7.203 5.628 1.00 91.38 92 TRP A CA 1
ATOM 733 C C . TRP A 1 92 ? 4.705 6.499 5.108 1.00 91.38 92 TRP A C 1
ATOM 735 O O . TRP A 1 92 ? 4.813 5.589 4.284 1.00 91.38 92 TRP A O 1
ATOM 745 N N . ILE A 1 93 ? 3.538 6.946 5.558 1.00 92.75 93 ILE A N 1
ATOM 746 C CA . ILE A 1 93 ? 2.255 6.517 5.004 1.00 92.75 93 ILE A CA 1
ATOM 747 C C . ILE A 1 93 ? 1.947 7.421 3.814 1.00 92.75 93 ILE A C 1
ATOM 749 O O . ILE A 1 93 ? 1.926 8.641 3.963 1.00 92.75 93 ILE A O 1
ATOM 753 N N . GLU A 1 94 ? 1.752 6.849 2.631 1.00 92.31 94 GLU A N 1
ATOM 754 C CA . GLU A 1 94 ? 1.361 7.592 1.433 1.00 92.31 94 GLU A CA 1
ATOM 755 C C . GLU A 1 94 ? -0.163 7.596 1.299 1.00 92.31 94 GLU A C 1
ATOM 757 O O . GLU A 1 94 ? -0.774 6.565 1.006 1.00 92.31 94 GLU A O 1
ATOM 762 N N . SER A 1 95 ? -0.771 8.770 1.460 1.00 91.81 95 SER A N 1
ATOM 763 C CA . SER A 1 95 ? -2.220 8.937 1.358 1.00 91.81 95 SER A CA 1
ATOM 764 C C . SER A 1 95 ? -2.708 8.595 -0.052 1.00 91.81 95 SER A C 1
ATOM 766 O O . SER A 1 95 ? -2.173 9.067 -1.061 1.00 91.81 95 SER A O 1
ATOM 768 N N . ILE A 1 96 ? -3.753 7.769 -0.149 1.00 92.12 96 ILE A N 1
ATOM 769 C CA . ILE A 1 96 ? -4.285 7.308 -1.436 1.00 92.12 96 ILE A CA 1
ATOM 770 C C . ILE A 1 96 ? -5.350 8.290 -1.915 1.00 92.12 96 ILE A C 1
ATOM 772 O O . ILE A 1 96 ? -6.453 8.337 -1.378 1.00 92.12 96 ILE A O 1
ATOM 776 N N . GLN A 1 97 ? -5.033 9.080 -2.941 1.00 90.75 97 GLN A N 1
ATOM 777 C CA . GLN A 1 97 ? -5.981 10.034 -3.517 1.00 90.75 97 GLN A CA 1
ATOM 778 C C . GLN A 1 97 ? -7.210 9.305 -4.089 1.00 90.75 97 GLN A C 1
ATOM 780 O O . GLN A 1 97 ? -7.066 8.362 -4.868 1.00 90.75 97 GLN A O 1
ATOM 785 N N . ALA A 1 98 ? -8.406 9.774 -3.726 1.00 89.69 98 ALA A N 1
ATOM 786 C CA . ALA A 1 98 ? -9.703 9.190 -4.066 1.00 89.69 98 ALA A CA 1
ATOM 787 C C . ALA A 1 98 ? -10.505 9.997 -5.108 1.00 89.69 98 ALA A C 1
ATOM 789 O O . ALA A 1 98 ? -11.396 9.431 -5.745 1.00 89.69 98 ALA A O 1
ATOM 790 N N . SER A 1 99 ? -10.172 11.277 -5.332 1.00 85.69 99 SER A N 1
ATOM 791 C CA . SER A 1 99 ? -10.781 12.123 -6.376 1.00 85.69 99 SER A CA 1
ATOM 792 C C . SER A 1 99 ? -9.745 12.931 -7.170 1.00 85.69 99 SER A C 1
ATOM 794 O O . SER A 1 99 ? -8.709 13.315 -6.628 1.00 85.69 99 SER A O 1
ATOM 796 N N . GLU A 1 100 ? -10.036 13.191 -8.451 1.00 78.12 100 GLU A N 1
ATOM 797 C CA . GLU A 1 100 ? -9.294 14.143 -9.299 1.00 78.12 100 GLU A CA 1
ATOM 798 C C . GLU A 1 100 ? -9.632 15.614 -8.985 1.00 78.12 100 GLU A C 1
ATOM 800 O O . GLU A 1 100 ? -8.874 16.499 -9.383 1.00 78.12 100 GLU A O 1
ATOM 805 N N . ASP A 1 101 ? -10.728 15.883 -8.267 1.00 74.44 101 ASP A N 1
ATOM 806 C CA . ASP A 1 101 ? -11.203 17.241 -7.981 1.00 74.44 101 ASP A CA 1
ATOM 807 C C . ASP A 1 101 ? -10.284 18.031 -7.031 1.00 74.44 101 ASP A C 1
ATOM 809 O O . ASP A 1 101 ? -9.468 17.482 -6.283 1.00 74.44 101 ASP A O 1
ATOM 813 N N . GLN A 1 102 ? -10.465 19.359 -7.023 1.00 60.66 102 GLN A N 1
ATOM 814 C CA . GLN A 1 102 ? -9.699 20.302 -6.192 1.00 60.66 102 GLN A CA 1
ATOM 815 C C . GLN A 1 102 ? -9.820 20.039 -4.682 1.00 60.66 102 GLN A C 1
ATOM 817 O O . GLN A 1 102 ? -8.955 20.476 -3.924 1.00 60.66 102 GLN A O 1
ATOM 822 N N . ASP A 1 103 ? -10.833 19.282 -4.257 1.00 65.88 103 ASP A N 1
ATOM 823 C CA . ASP A 1 103 ? -11.131 18.993 -2.852 1.00 65.88 103 ASP A CA 1
ATOM 824 C C . ASP A 1 103 ? -10.155 18.003 -2.189 1.00 65.88 103 ASP A C 1
ATOM 826 O O . ASP A 1 103 ? -10.309 17.717 -1.004 1.00 65.88 103 ASP A O 1
ATOM 830 N N . ARG A 1 104 ? -9.144 17.489 -2.918 1.00 72.88 104 ARG A N 1
ATOM 831 C CA . ARG A 1 104 ? -8.077 16.600 -2.399 1.00 72.88 104 ARG A CA 1
ATOM 832 C C . ARG A 1 104 ? -8.621 15.528 -1.448 1.00 72.88 104 ARG A C 1
ATOM 834 O O . ARG A 1 104 ? -8.188 15.399 -0.308 1.00 72.88 104 ARG A O 1
ATOM 841 N N . LEU A 1 105 ? -9.600 14.766 -1.929 1.00 84.19 105 LEU A N 1
ATOM 842 C CA . LEU A 1 105 ? -10.154 13.647 -1.175 1.00 84.19 105 LEU A CA 1
ATOM 843 C C . LEU A 1 105 ? -9.176 12.472 -1.203 1.00 84.19 105 LEU A C 1
ATOM 845 O O . LEU A 1 105 ? -8.676 12.110 -2.271 1.00 84.19 105 LEU A O 1
ATOM 849 N N . PHE A 1 106 ? -8.957 11.856 -0.046 1.00 88.50 106 PHE A N 1
ATOM 850 C CA . PHE A 1 106 ? -8.136 10.659 0.129 1.00 88.50 106 P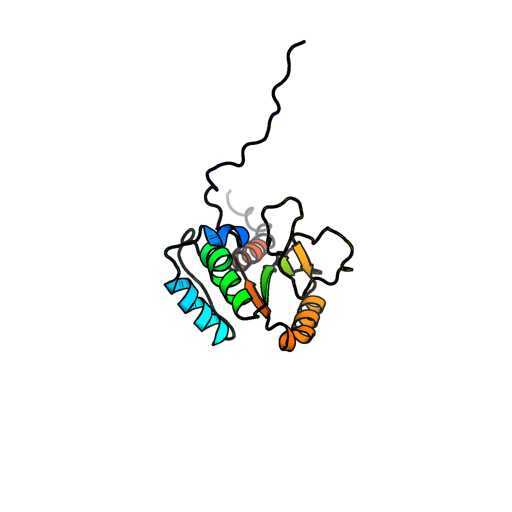HE A CA 1
ATOM 851 C C . PHE A 1 106 ? -8.971 9.534 0.742 1.00 88.50 106 PHE 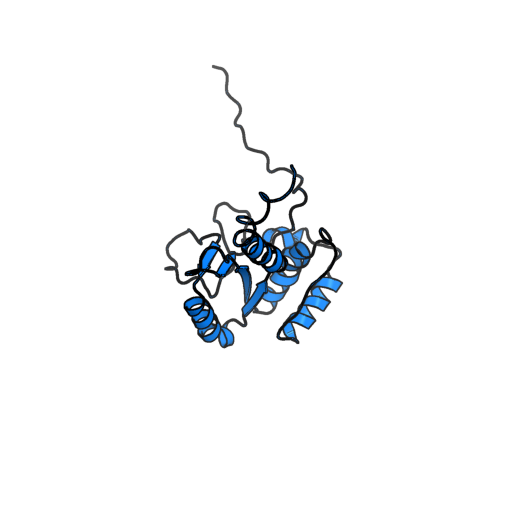A C 1
ATOM 853 O O . PHE A 1 106 ? -9.999 9.791 1.373 1.00 88.50 106 PHE A O 1
ATOM 860 N N . LEU A 1 107 ? -8.545 8.288 0.537 1.00 89.88 107 LEU A N 1
ATOM 861 C CA . LEU A 1 107 ? -9.105 7.157 1.269 1.00 89.88 107 LEU A CA 1
ATOM 862 C C . LEU A 1 107 ? -8.802 7.303 2.770 1.00 89.88 107 LEU A C 1
ATOM 864 O O . LEU A 1 107 ? -7.749 7.843 3.121 1.00 89.88 107 LEU A O 1
ATOM 868 N N . PRO A 1 108 ? -9.699 6.835 3.656 1.00 88.06 108 PRO A N 1
ATOM 869 C CA . PRO A 1 108 ? -9.440 6.833 5.090 1.00 88.06 108 PRO A CA 1
ATOM 870 C C . PRO A 1 108 ? -8.183 6.024 5.419 1.00 88.06 108 PRO A C 1
ATOM 872 O O . PRO A 1 108 ? -8.064 4.888 4.963 1.00 88.06 108 PRO A O 1
ATOM 875 N N . SER A 1 109 ? -7.305 6.583 6.252 1.00 89.81 109 SER A N 1
ATOM 876 C CA . SER A 1 109 ? -6.128 5.884 6.776 1.00 89.81 109 SER A CA 1
ATOM 877 C C . SER A 1 109 ? -6.267 5.647 8.276 1.00 89.81 109 SER A C 1
ATOM 879 O O . SER A 1 109 ? -6.752 6.511 9.010 1.00 89.81 109 SER A O 1
ATOM 881 N N . ILE A 1 110 ? -5.807 4.493 8.755 1.00 90.31 110 ILE A N 1
ATOM 882 C CA . ILE A 1 110 ? -5.724 4.177 10.188 1.00 90.31 110 ILE A CA 1
ATOM 883 C C . ILE A 1 110 ? -4.673 5.027 10.914 1.00 90.31 110 ILE A C 1
ATOM 885 O O . ILE A 1 110 ? -4.681 5.085 12.141 1.00 90.31 110 ILE A O 1
ATOM 889 N N . PHE A 1 111 ? -3.775 5.672 10.165 1.00 88.69 111 PHE A N 1
ATOM 890 C CA . PHE A 1 111 ? -2.710 6.526 10.688 1.00 88.69 111 PHE A CA 1
ATOM 891 C C . PHE A 1 111 ? -3.089 8.011 10.703 1.00 88.69 111 PHE A C 1
ATOM 893 O O . PHE A 1 111 ? -2.325 8.834 11.213 1.00 88.69 111 PHE A O 1
ATOM 900 N N . ASP A 1 112 ? -4.266 8.369 10.182 1.00 79.31 112 ASP A N 1
ATOM 901 C CA . ASP A 1 112 ? -4.771 9.736 10.246 1.00 79.31 112 ASP A CA 1
ATOM 902 C C . ASP A 1 112 ? -5.261 10.047 11.669 1.00 79.31 112 ASP A C 1
ATOM 904 O O . ASP A 1 112 ? -6.394 9.766 12.060 1.00 79.31 112 ASP A O 1
ATOM 908 N N . SER A 1 113 ? -4.350 10.589 12.479 1.00 64.50 113 SER A N 1
ATOM 909 C CA . SER A 1 113 ? -4.624 11.050 13.848 1.00 64.50 113 SER A CA 1
ATOM 910 C C . SER A 1 113 ? -5.085 12.517 13.899 1.00 64.50 113 SER A C 1
ATOM 912 O O . SER A 1 113 ? -5.204 13.088 14.988 1.00 64.50 113 SER A O 1
ATOM 914 N N . GLY A 1 114 ? -5.274 13.175 12.748 1.00 56.28 114 GLY A N 1
ATOM 915 C CA . GLY A 1 114 ? -5.597 14.597 12.682 1.00 56.28 114 GLY A CA 1
ATOM 916 C C . GLY A 1 114 ? -7.025 14.904 13.157 1.00 56.28 114 GLY A C 1
ATOM 917 O O . GLY A 1 114 ? -7.932 14.087 12.987 1.00 56.28 114 GLY A O 1
ATOM 918 N N . PRO A 1 115 ? -7.290 16.088 13.745 1.00 42.72 115 PRO A N 1
ATOM 919 C CA . PRO A 1 115 ? -8.663 16.530 13.930 1.00 42.72 115 PRO A CA 1
ATOM 920 C C . PRO A 1 115 ? -9.320 16.615 12.549 1.00 42.72 115 PRO A C 1
ATOM 922 O O . PRO A 1 115 ? -8.819 17.300 11.659 1.00 42.72 115 PRO A O 1
ATOM 925 N N . SER A 1 116 ? -10.464 15.951 12.391 1.00 47.94 116 SER A N 1
ATOM 926 C CA . SER A 1 116 ? -11.285 15.846 11.174 1.00 47.94 116 SER A CA 1
ATOM 927 C C . SER A 1 116 ? -11.852 17.187 10.649 1.00 47.94 116 SER A C 1
ATOM 929 O O . SER A 1 116 ? -12.877 17.223 9.972 1.00 47.94 116 SER A O 1
ATOM 931 N N . THR A 1 117 ? -11.217 18.308 10.994 1.00 42.44 117 THR A N 1
ATOM 932 C CA . THR A 1 117 ? -11.578 19.696 10.691 1.00 42.44 117 THR A CA 1
ATOM 933 C C . THR A 1 117 ? -10.498 20.479 9.939 1.00 42.44 117 THR A C 1
ATOM 935 O O . THR A 1 117 ? -10.788 21.596 9.512 1.00 42.44 117 THR A O 1
ATOM 938 N N . SER A 1 118 ? -9.291 19.943 9.713 1.00 45.44 118 SER A N 1
ATOM 939 C CA . SER A 1 118 ? -8.362 20.527 8.734 1.00 45.44 118 SER A CA 1
ATOM 940 C C . SER A 1 118 ? -8.554 19.871 7.372 1.00 45.44 118 SER A C 1
ATOM 942 O O . SER A 1 118 ? -8.266 18.697 7.185 1.00 45.44 118 SER A O 1
ATOM 944 N N . SER A 1 119 ? -8.998 20.659 6.398 1.00 49.31 119 SER A N 1
ATOM 945 C CA . SER A 1 119 ? -9.178 20.329 4.975 1.00 49.31 119 SER A CA 1
ATOM 946 C C . SER A 1 119 ? -7.873 20.009 4.214 1.00 49.31 119 SER A C 1
ATOM 948 O O . SER A 1 119 ? -7.787 20.191 3.001 1.00 49.31 119 SER A O 1
ATOM 950 N N . HIS A 1 120 ? -6.837 19.562 4.923 1.00 51.56 120 HIS A N 1
ATOM 951 C CA . HIS A 1 120 ? -5.534 19.184 4.394 1.00 51.56 120 HIS A CA 1
ATOM 952 C C . HIS A 1 120 ? -5.129 17.858 5.036 1.00 51.56 120 HIS A C 1
ATOM 954 O O . HIS A 1 120 ? -4.525 17.840 6.102 1.00 51.56 120 HIS A O 1
ATOM 960 N N . VAL A 1 121 ? -5.504 16.754 4.394 1.00 62.41 121 VAL A N 1
ATOM 961 C CA . VAL A 1 121 ? -4.833 15.472 4.620 1.00 62.41 121 VAL A CA 1
ATOM 962 C C . VAL A 1 121 ? -3.449 15.606 3.991 1.00 62.41 121 VAL A C 1
ATOM 964 O O . VAL A 1 121 ? -3.340 15.972 2.815 1.00 62.41 121 VAL A O 1
ATOM 967 N N . ASP A 1 122 ? -2.398 15.376 4.774 1.00 67.38 122 ASP A N 1
ATOM 968 C CA . ASP A 1 122 ? -1.041 15.370 4.243 1.00 67.38 122 ASP A CA 1
ATOM 969 C C . ASP A 1 122 ? -0.900 14.226 3.228 1.00 67.38 122 ASP A C 1
ATOM 971 O O . ASP A 1 122 ? -1.316 13.093 3.470 1.00 67.38 122 ASP A O 1
ATOM 975 N N . GLU A 1 123 ? -0.289 14.503 2.073 1.00 79.56 123 GLU A N 1
ATOM 976 C CA . GLU A 1 123 ? -0.015 13.471 1.057 1.00 79.56 123 GLU A CA 1
ATOM 977 C C . GLU A 1 123 ? 0.926 12.379 1.593 1.00 79.56 123 GLU A C 1
ATOM 979 O O . GLU A 1 123 ? 0.961 11.262 1.069 1.00 79.56 123 GLU A O 1
ATOM 984 N N . ARG A 1 124 ? 1.691 12.706 2.643 1.00 86.81 124 ARG A N 1
ATOM 985 C CA . ARG A 1 124 ? 2.566 11.788 3.365 1.00 86.81 124 ARG A CA 1
ATOM 986 C C . ARG A 1 124 ? 2.502 12.041 4.861 1.00 86.81 124 ARG A C 1
ATOM 988 O O . ARG A 1 124 ? 2.778 13.154 5.299 1.00 86.81 124 ARG A O 1
ATOM 995 N N . ILE A 1 125 ? 2.243 10.990 5.628 1.00 89.19 125 ILE A N 1
ATOM 996 C CA . ILE A 1 125 ? 2.215 11.029 7.091 1.00 89.19 125 ILE A CA 1
ATOM 997 C C . ILE A 1 125 ? 3.499 10.364 7.603 1.00 89.19 125 ILE A C 1
ATOM 999 O O . ILE A 1 125 ? 3.638 9.142 7.483 1.00 89.19 125 ILE A O 1
ATOM 1003 N N . PRO A 1 126 ? 4.475 11.127 8.126 1.00 90.12 126 PRO A N 1
ATOM 1004 C CA . PRO A 1 126 ? 5.656 10.542 8.736 1.00 90.12 126 PRO A CA 1
ATOM 1005 C C . PRO A 1 126 ? 5.302 9.953 10.107 1.00 90.12 126 PRO A C 1
ATOM 1007 O O . PRO A 1 126 ? 4.595 10.566 10.906 1.00 90.12 126 PRO A O 1
ATOM 1010 N N . CYS A 1 127 ? 5.795 8.751 10.380 1.00 90.44 127 CYS A N 1
ATOM 1011 C CA . CYS A 1 127 ? 5.409 7.955 11.534 1.00 90.44 127 CYS A CA 1
ATOM 1012 C C . CYS A 1 127 ? 6.636 7.293 12.172 1.00 90.44 127 CYS A C 1
ATOM 1014 O O . CYS A 1 127 ? 7.517 6.775 11.475 1.00 90.44 127 CYS A O 1
ATOM 1016 N N . SER A 1 128 ? 6.698 7.322 13.508 1.00 93.25 128 SER A N 1
ATOM 1017 C CA . SER A 1 128 ? 7.677 6.530 14.255 1.00 93.25 128 SER A CA 1
ATOM 1018 C C . SER A 1 128 ? 7.272 5.056 14.256 1.00 93.25 128 SER A C 1
ATOM 1020 O O . SER A 1 128 ? 6.129 4.709 13.953 1.00 93.25 128 SER A O 1
ATOM 1022 N N . ILE A 1 129 ? 8.203 4.170 14.608 1.00 92.94 129 ILE A N 1
ATOM 1023 C CA . ILE A 1 129 ? 7.906 2.735 14.706 1.00 92.94 129 ILE A CA 1
ATOM 1024 C C . ILE A 1 129 ? 6.864 2.483 15.802 1.00 92.94 129 ILE A C 1
ATOM 1026 O O . ILE A 1 129 ? 5.968 1.667 15.611 1.00 92.94 129 ILE A O 1
ATOM 1030 N N . GLU A 1 130 ? 6.956 3.194 16.925 1.00 93.81 130 GLU A N 1
ATOM 1031 C CA . GLU A 1 130 ? 6.031 3.061 18.052 1.00 93.81 130 GLU A CA 1
ATOM 1032 C C . GLU A 1 130 ? 4.608 3.442 17.638 1.00 93.81 130 GLU A C 1
ATOM 1034 O O . GLU A 1 130 ? 3.714 2.604 17.713 1.00 93.81 130 GLU A O 1
ATOM 1039 N N . SER A 1 131 ? 4.412 4.650 17.096 1.00 92.19 131 SER A N 1
ATOM 1040 C CA . SER A 1 131 ? 3.093 5.111 16.644 1.00 92.19 131 SER A CA 1
ATOM 1041 C C . SER A 1 131 ? 2.514 4.233 15.532 1.00 92.19 131 SER A C 1
ATOM 1043 O O . SER A 1 131 ? 1.303 4.024 15.468 1.00 92.19 131 SER A O 1
ATOM 1045 N N . PHE A 1 132 ? 3.368 3.692 14.659 1.00 93.25 132 PHE A N 1
ATOM 1046 C CA . P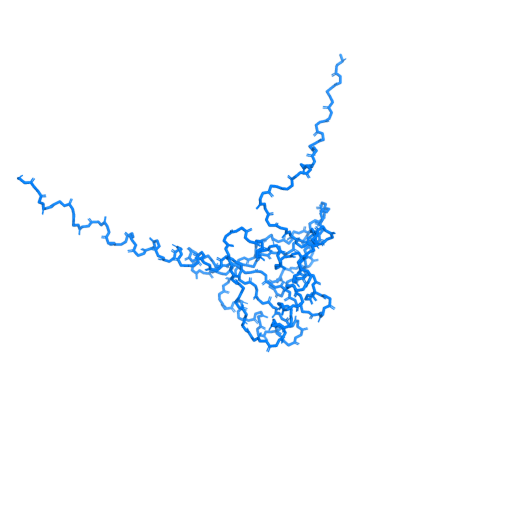HE A 1 132 ? 2.953 2.772 13.605 1.00 93.25 132 PHE A CA 1
ATOM 1047 C C . PHE A 1 132 ? 2.412 1.459 14.180 1.00 93.25 132 PHE A C 1
ATOM 1049 O O . PHE A 1 132 ? 1.348 0.989 13.773 1.00 93.25 132 PHE A O 1
ATOM 1056 N N . LEU A 1 133 ? 3.134 0.871 15.135 1.00 93.94 133 LEU A N 1
ATOM 1057 C CA . LEU A 1 133 ? 2.716 -0.359 15.800 1.00 93.94 133 LEU A CA 1
ATOM 1058 C C . LEU A 1 133 ? 1.446 -0.145 16.623 1.00 93.94 133 LEU A C 1
ATOM 1060 O O . LEU A 1 133 ? 0.543 -0.975 16.542 1.00 93.94 133 LEU A O 1
ATOM 1064 N N . ASP A 1 134 ? 1.350 0.965 17.356 1.00 93.19 134 ASP A N 1
ATOM 1065 C CA . ASP A 1 134 ? 0.169 1.306 18.150 1.00 93.19 134 ASP A CA 1
ATOM 1066 C C . ASP A 1 134 ? -1.082 1.407 17.266 1.00 93.19 134 ASP A C 1
ATOM 1068 O O . ASP A 1 134 ? -2.085 0.751 17.547 1.00 93.19 134 ASP A O 1
ATOM 1072 N N . ALA A 1 135 ? -1.006 2.131 16.143 1.00 91.69 135 ALA A N 1
ATOM 1073 C CA . ALA A 1 135 ? -2.122 2.254 15.204 1.00 91.69 135 ALA A CA 1
ATOM 1074 C C . ALA A 1 135 ? -2.539 0.900 14.601 1.00 91.69 135 ALA A C 1
ATOM 1076 O O . ALA A 1 135 ? -3.733 0.608 14.502 1.00 91.69 135 ALA A O 1
ATOM 1077 N N . ILE A 1 136 ? -1.578 0.041 14.240 1.00 92.50 136 ILE A N 1
ATOM 1078 C CA . ILE A 1 136 ? -1.881 -1.306 13.736 1.00 92.50 136 ILE A CA 1
ATOM 1079 C C . ILE A 1 136 ? -2.561 -2.139 14.816 1.00 92.50 136 ILE A C 1
ATOM 1081 O O . ILE A 1 136 ? -3.601 -2.730 14.548 1.00 92.50 136 ILE A O 1
ATOM 1085 N N . TYR A 1 137 ? -2.006 -2.201 16.026 1.00 90.94 137 TYR A N 1
ATOM 1086 C CA . TYR A 1 137 ? -2.579 -3.023 17.090 1.00 90.94 137 TYR A CA 1
ATOM 1087 C C . TYR A 1 137 ? -3.959 -2.534 17.525 1.00 90.94 137 TYR A C 1
ATOM 1089 O O . TYR A 1 137 ? -4.822 -3.360 17.812 1.00 90.94 137 TYR A O 1
ATOM 1097 N N . GLU A 1 138 ? -4.193 -1.222 17.531 1.00 90.50 138 GLU A N 1
ATOM 1098 C CA . GLU A 1 138 ? -5.492 -0.648 17.879 1.00 90.50 138 GLU A CA 1
ATOM 1099 C C . GLU A 1 138 ? -6.548 -0.893 16.791 1.00 90.50 138 GLU A C 1
ATOM 1101 O O . GLU A 1 138 ? -7.707 -1.154 17.110 1.00 90.50 138 GLU A O 1
ATOM 1106 N N . LYS A 1 139 ? -6.178 -0.809 15.506 1.00 87.50 139 LYS A N 1
ATOM 1107 C CA . LYS A 1 139 ? -7.139 -0.820 14.386 1.00 87.50 139 LYS A CA 1
ATOM 1108 C C . LYS A 1 139 ? -7.204 -2.134 13.610 1.00 87.50 139 LYS A C 1
ATOM 1110 O O . LYS A 1 139 ? -8.085 -2.277 12.763 1.00 87.50 139 LYS A O 1
ATOM 1115 N N . ALA A 1 140 ? -6.330 -3.104 13.884 1.00 83.81 140 ALA A N 1
ATOM 1116 C CA . ALA A 1 140 ? -6.245 -4.350 13.115 1.00 83.81 140 ALA A CA 1
ATOM 1117 C C . ALA A 1 140 ? -7.547 -5.164 13.100 1.00 83.81 140 ALA A C 1
ATOM 1119 O O . ALA A 1 140 ? -7.900 -5.732 12.063 1.00 83.81 140 ALA A O 1
ATOM 1120 N N . GLU A 1 141 ? -8.253 -5.228 14.232 1.00 81.06 141 GLU A N 1
ATOM 1121 C CA . GLU A 1 141 ? -9.493 -6.006 14.343 1.00 81.06 141 GLU A CA 1
ATOM 1122 C C . GLU A 1 141 ? -10.682 -5.320 13.665 1.00 81.06 141 GLU A C 1
ATOM 1124 O O . GLU A 1 141 ? -11.538 -6.005 13.116 1.00 81.06 141 GLU A O 1
ATOM 1129 N N . GLU A 1 142 ? -10.724 -3.987 13.671 1.00 83.50 142 GLU A N 1
ATOM 1130 C CA . GLU A 1 142 ? -11.861 -3.213 13.157 1.00 83.50 142 GLU A CA 1
ATOM 1131 C C . GLU A 1 142 ? -11.729 -2.851 11.676 1.00 83.50 142 GLU A C 1
ATOM 1133 O O . GLU A 1 142 ? -12.734 -2.696 10.991 1.00 83.50 142 GLU A O 1
ATOM 1138 N N . ARG A 1 143 ? -10.498 -2.648 11.193 1.00 83.75 143 ARG A N 1
ATOM 1139 C CA . ARG A 1 143 ? -10.223 -2.066 9.870 1.00 83.75 143 ARG A CA 1
ATOM 1140 C C . ARG A 1 143 ? -9.506 -3.015 8.915 1.00 83.75 143 ARG A C 1
ATOM 1142 O O . ARG A 1 143 ? -9.260 -2.635 7.779 1.00 83.75 143 ARG A O 1
ATOM 1149 N N . HIS A 1 144 ? -9.124 -4.212 9.365 1.00 91.00 144 HIS A N 1
ATOM 1150 C CA . HIS A 1 144 ? -8.438 -5.219 8.543 1.00 91.00 144 HIS A CA 1
ATOM 1151 C C . HIS A 1 144 ? -7.380 -4.616 7.588 1.00 91.00 144 HIS A C 1
ATOM 1153 O O . HIS A 1 144 ? -7.512 -4.721 6.365 1.00 91.00 144 HIS A O 1
ATOM 1159 N N . PRO A 1 145 ? -6.358 -3.920 8.124 1.00 93.94 145 PRO A N 1
ATOM 1160 C CA . PRO A 1 145 ? -5.431 -3.162 7.303 1.00 93.94 145 PRO A CA 1
ATOM 1161 C C . PRO A 1 145 ? -4.567 -4.082 6.437 1.00 93.94 145 PRO A C 1
ATOM 1163 O O . PRO A 1 145 ? -4.010 -5.075 6.912 1.00 93.94 145 PRO A O 1
ATOM 1166 N N . VAL A 1 146 ? -4.404 -3.709 5.170 1.00 96.38 146 VAL A N 1
ATOM 1167 C CA . VAL A 1 146 ? -3.483 -4.334 4.219 1.00 96.38 146 VAL A CA 1
ATOM 1168 C C . VAL A 1 146 ? -2.327 -3.379 3.973 1.00 96.38 146 VAL A C 1
ATOM 1170 O O . VAL A 1 146 ? -2.478 -2.336 3.338 1.00 96.38 146 VAL A O 1
ATOM 1173 N N . LEU A 1 147 ? -1.156 -3.759 4.479 1.00 95.81 147 LEU A N 1
ATOM 1174 C CA . LEU A 1 147 ? 0.060 -2.960 4.391 1.00 95.81 147 LEU A CA 1
ATOM 1175 C C . LEU A 1 147 ? 0.768 -3.216 3.058 1.00 95.81 147 LEU A C 1
ATOM 1177 O O . LEU A 1 147 ? 1.207 -4.332 2.774 1.00 95.81 147 LEU A O 1
ATOM 1181 N N . ILE A 1 148 ? 0.897 -2.173 2.247 1.00 95.81 148 ILE A N 1
ATOM 1182 C CA . ILE A 1 148 ? 1.459 -2.233 0.900 1.00 95.81 148 ILE A CA 1
ATOM 1183 C C . ILE A 1 148 ? 2.813 -1.528 0.898 1.00 95.81 148 ILE A C 1
ATOM 1185 O O . ILE A 1 148 ? 2.892 -0.301 0.921 1.00 95.81 148 ILE A O 1
ATOM 1189 N N . PHE A 1 149 ? 3.881 -2.314 0.804 1.00 92.06 149 PHE A N 1
ATOM 1190 C CA . PHE A 1 149 ? 5.244 -1.818 0.628 1.00 92.06 149 PHE A CA 1
ATOM 1191 C C . PHE A 1 149 ? 5.578 -1.771 -0.866 1.00 92.06 149 PHE A C 1
ATOM 1193 O O . PHE A 1 149 ? 6.023 -2.761 -1.447 1.00 92.06 149 PHE A O 1
ATOM 1200 N N . ASP A 1 150 ? 5.320 -0.631 -1.503 1.00 83.69 150 ASP A N 1
ATOM 1201 C CA . ASP A 1 150 ? 5.708 -0.399 -2.898 1.00 83.69 150 ASP A CA 1
ATOM 1202 C C . ASP A 1 150 ? 7.169 0.071 -2.952 1.00 83.69 150 ASP A C 1
ATOM 1204 O O . ASP A 1 150 ? 7.631 0.792 -2.069 1.00 83.69 150 ASP A O 1
ATOM 1208 N N . GLN A 1 151 ? 7.900 -0.348 -3.983 1.00 77.19 151 GLN A N 1
ATOM 1209 C CA . GLN A 1 151 ? 9.337 -0.089 -4.136 1.00 77.19 151 GLN A CA 1
ATOM 1210 C C . GLN A 1 151 ? 10.215 -0.563 -2.960 1.00 77.19 151 GLN A C 1
ATOM 1212 O O . GLN A 1 151 ? 11.192 0.088 -2.591 1.00 77.19 151 GLN A O 1
ATOM 1217 N N . PHE A 1 152 ? 9.898 -1.722 -2.373 1.00 75.19 152 PHE A N 1
ATOM 1218 C CA . PHE A 1 152 ? 10.701 -2.344 -1.309 1.00 75.19 152 PHE A CA 1
ATOM 1219 C C . PHE A 1 152 ? 12.185 -2.499 -1.687 1.00 75.19 152 PHE A C 1
ATOM 1221 O O . PHE A 1 152 ? 13.058 -2.451 -0.821 1.00 75.19 152 PHE A O 1
ATOM 1228 N N . GLU A 1 153 ? 12.498 -2.631 -2.977 1.00 72.00 153 GLU A N 1
ATOM 1229 C CA . GLU A 1 153 ? 13.870 -2.683 -3.471 1.00 72.00 153 GLU A CA 1
ATOM 1230 C C . GLU A 1 153 ? 14.711 -1.444 -3.123 1.00 72.00 153 GLU A C 1
ATOM 1232 O O . GLU A 1 153 ? 15.935 -1.557 -3.024 1.00 72.00 153 GLU A O 1
ATOM 1237 N N . GLU A 1 154 ? 14.081 -0.289 -2.874 1.00 72.25 154 GLU A N 1
ATOM 1238 C CA . GLU A 1 154 ? 14.763 0.933 -2.428 1.00 72.25 154 GLU A CA 1
ATOM 1239 C C . GLU A 1 154 ? 15.458 0.739 -1.074 1.00 72.25 154 GLU A C 1
ATOM 1241 O O . GLU A 1 154 ? 16.475 1.372 -0.806 1.00 72.25 154 GLU A O 1
ATOM 1246 N N . LEU A 1 155 ? 14.996 -0.188 -0.232 1.00 69.56 155 LEU A N 1
ATOM 1247 C CA . LEU A 1 155 ? 15.700 -0.521 1.005 1.00 69.56 155 LEU A CA 1
ATOM 1248 C C . LEU A 1 155 ? 17.088 -1.099 0.718 1.00 69.56 155 LEU A C 1
ATOM 1250 O O . LEU A 1 155 ? 18.067 -0.719 1.348 1.00 69.56 155 LEU A O 1
ATOM 1254 N N . PHE A 1 156 ? 17.236 -1.970 -0.274 1.00 72.50 156 PHE A N 1
ATOM 1255 C CA . PHE A 1 156 ? 18.555 -2.541 -0.555 1.00 72.50 156 PHE A CA 1
ATOM 1256 C C . PHE A 1 156 ? 19.518 -1.505 -1.139 1.00 72.50 156 PHE A C 1
ATOM 1258 O O . PHE A 1 156 ? 20.714 -1.547 -0.847 1.00 72.50 156 PHE A O 1
ATOM 1265 N N . THR A 1 157 ? 19.014 -0.545 -1.918 1.00 69.31 157 THR A N 1
ATOM 1266 C CA . THR A 1 157 ? 19.848 0.519 -2.492 1.00 69.31 157 THR A CA 1
ATOM 1267 C C . THR A 1 157 ? 20.214 1.584 -1.457 1.00 69.31 157 THR A C 1
ATOM 1269 O O . THR A 1 157 ? 21.370 2.005 -1.400 1.00 69.31 157 THR A O 1
ATOM 1272 N N . LEU A 1 158 ? 19.278 1.987 -0.595 1.00 63.47 158 LEU A N 1
ATOM 1273 C CA . LEU A 1 158 ? 19.503 3.016 0.425 1.00 63.47 158 LEU A CA 1
ATOM 1274 C C . LEU A 1 158 ? 20.418 2.535 1.556 1.00 63.47 158 LEU A C 1
ATOM 1276 O O . LEU A 1 158 ? 21.235 3.312 2.048 1.00 63.47 158 LEU A O 1
ATOM 1280 N N . PHE A 1 159 ? 20.327 1.263 1.947 1.00 61.09 159 PHE A N 1
ATOM 1281 C CA . PHE A 1 159 ? 21.230 0.690 2.947 1.00 61.09 159 PHE A CA 1
ATOM 1282 C C . PHE A 1 159 ? 22.600 0.339 2.347 1.00 61.09 159 PHE A C 1
ATOM 1284 O O . PHE A 1 159 ? 23.616 0.654 2.957 1.00 61.09 159 PHE A O 1
ATOM 1291 N N . GLY A 1 160 ? 22.659 -0.189 1.117 1.00 56.56 160 GLY A N 1
ATOM 1292 C CA . GLY A 1 160 ? 23.932 -0.501 0.450 1.00 56.56 160 GLY A CA 1
ATOM 1293 C C . GLY A 1 160 ? 24.785 0.725 0.090 1.00 56.56 160 GLY A C 1
ATOM 1294 O O . GLY A 1 160 ? 25.991 0.606 -0.112 1.00 56.56 160 GLY A O 1
ATOM 1295 N N . SER A 1 161 ? 24.180 1.915 0.028 1.00 53.56 161 SER A N 1
ATOM 1296 C CA . SER A 1 161 ? 24.907 3.172 -0.195 1.00 53.56 161 SER A CA 1
ATOM 1297 C C . SER A 1 161 ? 25.606 3.685 1.071 1.00 53.56 161 SER A C 1
ATOM 1299 O O . SER A 1 161 ? 26.621 4.362 0.960 1.00 53.56 161 SER A O 1
ATOM 1301 N N . ARG A 1 162 ? 25.105 3.343 2.268 1.00 50.38 162 ARG A N 1
ATOM 1302 C CA . ARG A 1 162 ? 25.700 3.772 3.548 1.00 50.38 162 ARG A CA 1
ATOM 1303 C C . ARG A 1 162 ? 26.994 3.032 3.879 1.00 50.38 162 ARG A C 1
ATOM 1305 O O . ARG A 1 162 ? 27.904 3.644 4.425 1.00 50.38 162 ARG A O 1
ATOM 1312 N N . ASP A 1 163 ? 27.106 1.768 3.477 1.00 50.38 163 ASP A N 1
ATOM 1313 C CA . ASP A 1 163 ? 28.311 0.963 3.721 1.00 50.38 163 ASP A CA 1
ATOM 1314 C C . ASP A 1 163 ? 29.521 1.417 2.877 1.00 50.38 163 ASP A C 1
ATOM 1316 O O . ASP A 1 163 ? 30.662 1.127 3.226 1.00 50.38 163 ASP A O 1
ATOM 1320 N N . ASN A 1 164 ? 29.311 2.176 1.793 1.00 49.22 164 ASN A N 1
ATOM 1321 C CA . ASN A 1 164 ? 30.407 2.670 0.946 1.00 49.22 164 ASN A CA 1
ATOM 1322 C C . ASN A 1 164 ? 31.020 4.003 1.417 1.00 49.22 164 ASN A C 1
ATOM 1324 O O . ASN A 1 164 ? 32.133 4.343 0.994 1.00 49.22 164 ASN A O 1
ATOM 1328 N N . ASP A 1 165 ? 30.343 4.734 2.307 1.00 50.84 165 ASP A N 1
ATOM 1329 C CA . ASP A 1 165 ? 30.780 6.064 2.752 1.00 50.84 165 ASP A CA 1
ATOM 1330 C C . ASP A 1 165 ? 31.670 6.033 4.012 1.00 50.84 165 ASP A C 1
ATOM 1332 O O . ASP A 1 165 ? 32.375 7.008 4.278 1.00 50.84 165 ASP A O 1
ATOM 1336 N N . GLU A 1 166 ? 31.743 4.915 4.749 1.00 49.78 166 GLU A N 1
ATOM 1337 C CA . GLU A 1 166 ? 32.669 4.766 5.891 1.00 49.78 166 GLU A CA 1
ATOM 1338 C C . GLU A 1 166 ? 34.012 4.085 5.546 1.00 49.78 166 GLU A C 1
ATOM 1340 O O . GLU A 1 166 ? 34.969 4.215 6.313 1.00 49.78 166 GLU A O 1
ATOM 1345 N N . GLU A 1 167 ? 34.163 3.458 4.369 1.00 45.22 167 GLU A N 1
ATOM 1346 C CA . GLU A 1 167 ? 35.390 2.719 4.000 1.00 45.22 167 GLU A CA 1
ATOM 1347 C C . GLU A 1 167 ? 36.122 3.238 2.740 1.00 45.22 167 GLU A C 1
ATOM 1349 O O . GLU A 1 167 ? 37.073 2.620 2.265 1.00 45.22 167 GLU A O 1
ATOM 1354 N N . THR A 1 168 ? 35.792 4.438 2.241 1.00 43.03 168 THR A N 1
ATOM 1355 C CA . THR A 1 168 ? 36.485 5.051 1.077 1.00 43.03 168 THR A CA 1
ATOM 1356 C C . THR A 1 168 ? 37.298 6.306 1.445 1.00 43.03 168 THR A C 1
ATOM 1358 O O . THR A 1 168 ? 37.387 7.269 0.689 1.00 43.03 168 THR A O 1
ATOM 1361 N N . GLY A 1 169 ? 37.922 6.315 2.630 1.00 40.16 169 GLY A N 1
ATOM 1362 C CA . GLY A 1 169 ? 38.757 7.435 3.110 1.00 40.16 169 GLY A CA 1
ATOM 1363 C C . GLY A 1 169 ? 40.235 7.116 3.368 1.00 40.16 169 GLY A C 1
ATOM 1364 O O . GLY A 1 169 ? 41.042 8.031 3.537 1.00 40.16 169 GLY A O 1
ATOM 1365 N N . LYS A 1 170 ? 40.632 5.839 3.420 1.00 41.53 170 LYS A N 1
ATOM 1366 C CA . LYS A 1 170 ? 42.015 5.429 3.722 1.00 41.53 170 LYS A CA 1
ATOM 1367 C C . LYS A 1 170 ? 42.337 4.093 3.059 1.00 41.53 170 LYS A C 1
ATOM 1369 O O . LYS A 1 170 ? 42.161 3.071 3.701 1.00 41.53 170 LYS A O 1
ATOM 1374 N N . THR A 1 171 ? 42.800 4.100 1.806 1.00 37.78 171 THR A N 1
ATOM 1375 C CA . THR A 1 171 ? 43.784 3.151 1.207 1.00 37.78 171 THR A CA 1
ATOM 1376 C C . THR A 1 171 ? 43.928 3.424 -0.300 1.00 37.78 171 THR A C 1
ATOM 1378 O O . THR A 1 171 ? 43.799 2.536 -1.121 1.00 37.78 171 THR A O 1
ATOM 1381 N N . LEU A 1 172 ? 44.209 4.663 -0.713 1.00 36.22 172 LEU A N 1
ATOM 1382 C CA . LEU A 1 172 ? 44.663 4.949 -2.087 1.00 36.22 172 LEU A CA 1
ATOM 1383 C C . LEU A 1 172 ? 45.655 6.123 -2.083 1.00 36.22 172 LEU A C 1
ATOM 1385 O O . LEU A 1 172 ? 45.461 7.121 -2.757 1.00 36.22 172 LEU A O 1
ATOM 1389 N N . LEU A 1 173 ? 46.709 6.024 -1.268 1.00 37.53 173 LEU A N 1
ATOM 1390 C CA . LEU A 1 173 ? 47.920 6.861 -1.349 1.00 37.53 173 LEU A CA 1
ATOM 1391 C C . LEU A 1 173 ? 49.100 6.103 -0.719 1.00 37.53 173 LEU A C 1
ATOM 1393 O O . LEU A 1 173 ? 49.725 6.547 0.235 1.00 37.53 173 LEU A O 1
ATOM 1397 N N . ALA A 1 174 ? 49.371 4.897 -1.218 1.00 42.19 174 ALA A N 1
ATOM 1398 C CA . ALA A 1 174 ? 50.627 4.192 -0.962 1.00 42.19 174 ALA A CA 1
ATOM 1399 C C . ALA A 1 174 ? 50.827 3.086 -2.002 1.00 42.19 174 ALA A C 1
ATOM 1401 O O . ALA A 1 174 ? 50.712 1.904 -1.687 1.00 42.19 174 ALA A O 1
ATOM 1402 N N . LYS A 1 175 ? 51.074 3.490 -3.251 1.00 36.94 175 LYS A N 1
ATOM 1403 C CA . LYS A 1 175 ? 51.915 2.804 -4.246 1.00 36.94 175 LYS A CA 1
ATOM 1404 C C . LYS A 1 175 ? 51.726 3.510 -5.583 1.00 36.94 175 LYS A C 1
ATOM 1406 O O . LYS A 1 175 ? 50.750 3.261 -6.270 1.00 36.94 175 LYS A O 1
ATOM 1411 N N . GLU A 1 176 ? 52.653 4.399 -5.914 1.00 35.06 176 GLU A N 1
ATOM 1412 C CA . GLU A 1 176 ? 53.520 4.233 -7.082 1.00 35.06 176 GLU A CA 1
ATOM 1413 C C . GLU A 1 176 ? 54.569 5.358 -7.113 1.00 35.06 176 GLU A C 1
ATOM 1415 O O . GLU A 1 176 ? 54.229 6.527 -7.248 1.00 35.06 176 GLU A O 1
ATOM 1420 N N . LYS A 1 177 ? 55.833 4.915 -7.014 1.00 35.47 177 LYS A N 1
ATOM 1421 C CA . LYS A 1 177 ? 57.126 5.614 -7.146 1.00 35.47 177 LYS A CA 1
ATOM 1422 C C . LYS A 1 177 ? 57.570 6.590 -6.058 1.00 35.47 177 LYS A C 1
ATOM 1424 O O . LYS A 1 177 ? 57.038 7.711 -5.963 1.00 35.47 177 LYS A O 1
#

Foldseek 3Di:
DDDDDDPPPPDDPDDPLDADAQQCLVVDDPCQVVLVVVLVCLVPDPDDDDDDDVSPRSVNCVGNRNCVVCVVVQAAEWEWDAQPVDQQQRIKTAWGQDDPDPQRDTDDDLLPPDDPPDSDDDRIDGHGPVSVVVSCVVCCVPRVYRYHYPPPVVVVVVVVVVVVVVPPPDDDPPDDD

Secondary structure (DSSP, 8-state):
--PPPP---PPPSS--SPPPPGGGGGG--S-HHHHHHHHHHHHH-S-------TTSSHHHIIIIIIHHHHHHTT-EEEEEEE-TT-SSS-EEEE--B--SSTT--B---TT--S-TT-S---SEEEE-HHHHHHHHHHHHHHH-EEEEETTTHHHHHHHHHHTTTSSSSSSSSS---

Solvent-accessible surface area (backbone atoms only — not comparable to full-atom values): 11215 Å² total; per-residue (Å²): 142,79,86,81,80,81,85,74,79,71,77,70,92,64,78,68,97,65,66,47,42,52,65,41,30,91,77,58,75,95,49,62,70,60,30,52,54,51,48,52,44,55,75,75,36,99,73,78,87,90,82,76,64,90,88,72,45,65,62,21,44,43,32,23,39,34,45,59,55,34,53,77,68,67,28,36,70,43,36,38,43,77,40,87,87,38,84,70,40,28,36,32,38,44,55,47,51,58,48,93,56,94,76,65,41,54,56,82,56,84,80,67,81,66,71,96,79,60,96,66,76,61,66,59,46,73,28,28,70,66,61,50,51,51,39,46,70,72,38,42,87,83,39,44,65,43,81,39,67,64,71,61,67,52,54,61,56,61,55,61,54,56,68,57,72,81,68,75,83,81,89,88,87,86,86,83,136

Sequence (177 aa):
MINTVDETVLATPYRGVHPFRYIDRQYFFGREAVVEELLVDVILYRLVLLFGESGAGKSSVINAGLIPELEKKDFHAERLRVNPADTNQPIWIESIQASEDQDRLFLPSIFDSGPSTSSHVDERIPCSIESFLDAIYEKAEERHPVLIFDQFEELFTLFGSRDNDEETGKTLLAKEK

Mean predicted aligned error: 11.48 Å

pLDDT: mean 78.56, std 20.52, range [32.41, 98.19]

Radius of gyration: 21.26 Å; Cα contacts (8 Å, |Δi|>4): 194; chains: 1; bounding box: 72×63×45 Å